Protein AF-A0A6A4MB53-F1 (afdb_monomer_lite)

Organism: NCBI:txid262921

Secondary structure (DSSP, 8-state):
-----------SS-SS-S-TTTS---SSS-----GGG--PPPTTS-HHHHHHHHHHHHHHHHIIIIIS---TTS-SPP-----TTTTSHHHHHHHHGGG-----

Structure (mmCIF, N/CA/C/O backbone):
data_AF-A0A6A4MB53-F1
#
_entry.id   AF-A0A6A4MB53-F1
#
loop_
_atom_site.group_PDB
_atom_site.id
_atom_site.type_symbol
_atom_site.label_atom_id
_atom_site.label_alt_id
_atom_site.label_comp_id
_atom_site.label_asym_id
_atom_site.label_entity_id
_atom_site.label_seq_id
_atom_site.pdbx_PDB_ins_code
_atom_site.Cartn_x
_atom_site.Cartn_y
_atom_site.Cartn_z
_atom_site.occupancy
_atom_site.B_iso_or_equiv
_atom_site.auth_seq_id
_atom_site.auth_comp_id
_atom_site.auth_asym_id
_atom_site.auth_atom_id
_atom_site.pdbx_PDB_model_num
ATOM 1 N N . MET A 1 1 ? 20.027 26.275 -13.312 1.00 34.56 1 MET A N 1
ATOM 2 C CA . MET A 1 1 ? 20.468 24.867 -13.202 1.00 34.56 1 MET A CA 1
ATOM 3 C C . MET A 1 1 ? 19.334 23.987 -13.687 1.00 34.56 1 MET A C 1
ATOM 5 O O . MET A 1 1 ? 18.239 24.091 -13.154 1.00 34.56 1 MET A O 1
ATOM 9 N N . ALA A 1 2 ? 19.565 23.212 -14.745 1.00 39.88 2 ALA A N 1
ATOM 10 C CA . ALA A 1 2 ? 18.561 22.335 -15.333 1.00 39.88 2 ALA A CA 1
ATOM 11 C C . ALA A 1 2 ? 18.355 21.117 -14.421 1.00 39.88 2 ALA A C 1
ATOM 13 O O . ALA A 1 2 ? 19.244 20.277 -14.293 1.00 39.88 2 ALA A O 1
ATOM 14 N N . GLY A 1 3 ? 17.201 21.049 -13.756 1.00 39.31 3 GLY A N 1
ATOM 15 C CA . GLY A 1 3 ? 16.783 19.851 -13.040 1.00 39.31 3 GLY A CA 1
ATOM 16 C C . GLY A 1 3 ? 16.623 18.716 -14.044 1.00 39.31 3 GLY A C 1
ATOM 17 O O . GLY A 1 3 ? 15.869 18.837 -15.007 1.00 39.31 3 GLY A O 1
ATOM 18 N N . LYS A 1 4 ? 17.373 17.631 -13.853 1.00 39.53 4 LYS A N 1
ATOM 19 C CA . LYS A 1 4 ? 17.281 16.414 -14.657 1.00 39.53 4 LYS A CA 1
ATOM 20 C C . LYS A 1 4 ? 15.917 15.773 -14.397 1.00 39.53 4 LYS A C 1
ATOM 22 O O . LYS A 1 4 ? 15.753 14.999 -13.458 1.00 39.53 4 LYS A O 1
ATOM 27 N N . LEU A 1 5 ? 14.928 16.164 -15.195 1.00 42.69 5 LEU A N 1
ATOM 28 C CA . LEU A 1 5 ? 13.612 15.543 -15.225 1.00 42.69 5 LEU A CA 1
ATOM 29 C C . LEU A 1 5 ? 13.811 14.081 -15.635 1.00 42.69 5 LEU A C 1
ATOM 31 O O . LEU A 1 5 ? 14.419 13.796 -16.668 1.00 42.69 5 LEU A O 1
ATOM 35 N N . MET A 1 6 ? 13.340 13.143 -14.814 1.00 36.91 6 MET A N 1
ATOM 36 C CA . MET A 1 6 ? 13.196 11.766 -15.274 1.00 36.91 6 MET A CA 1
ATOM 37 C C . MET A 1 6 ? 12.205 11.793 -16.436 1.00 36.91 6 MET A C 1
ATOM 39 O O . MET A 1 6 ? 11.065 12.223 -16.269 1.00 36.91 6 MET A O 1
ATOM 43 N N . HIS A 1 7 ? 12.656 11.387 -17.620 1.00 35.78 7 HIS A N 1
ATOM 44 C CA . HIS A 1 7 ? 11.824 11.291 -18.812 1.00 35.78 7 HIS A CA 1
ATOM 45 C C . HIS A 1 7 ? 10.815 10.146 -18.639 1.00 35.78 7 HIS A C 1
ATOM 47 O O . HIS A 1 7 ? 11.031 9.035 -19.113 1.00 35.78 7 HIS A O 1
ATOM 53 N N . ALA A 1 8 ? 9.704 10.407 -17.952 1.00 38.31 8 ALA A N 1
ATOM 54 C CA . ALA A 1 8 ? 8.526 9.560 -18.045 1.00 38.31 8 ALA A CA 1
ATOM 55 C C . ALA A 1 8 ? 7.880 9.835 -19.410 1.00 38.31 8 ALA A C 1
ATOM 57 O O . ALA A 1 8 ? 7.235 10.863 -19.615 1.00 38.31 8 ALA A O 1
ATOM 58 N N . VAL A 1 9 ? 8.128 8.957 -20.384 1.00 41.34 9 VAL A N 1
ATOM 59 C CA . VAL A 1 9 ? 7.518 9.065 -21.712 1.00 41.34 9 VAL A CA 1
ATOM 60 C C . VAL A 1 9 ? 6.042 8.690 -21.584 1.00 41.34 9 VAL A C 1
ATOM 62 O O . VAL A 1 9 ? 5.689 7.524 -21.415 1.00 41.34 9 VAL A O 1
ATOM 65 N N . GLN A 1 10 ? 5.175 9.700 -21.628 1.00 41.53 10 GLN A N 1
ATOM 66 C CA . GLN A 1 10 ? 3.726 9.535 -21.638 1.00 41.53 10 GLN A CA 1
ATOM 67 C C . GLN A 1 10 ? 3.287 9.004 -23.009 1.00 41.53 10 GLN A C 1
ATOM 69 O O . GLN A 1 10 ? 3.304 9.729 -24.002 1.00 41.53 10 GLN A O 1
ATOM 74 N N . TYR A 1 11 ? 2.883 7.736 -23.068 1.00 37.06 11 TYR A N 1
ATOM 75 C CA . TYR A 1 11 ? 2.276 7.145 -24.261 1.00 37.06 11 TYR A CA 1
ATOM 76 C C . TYR A 1 11 ? 0.746 7.292 -24.226 1.00 37.06 11 TYR A C 1
ATOM 78 O O . TYR A 1 11 ? 0.105 6.991 -23.221 1.00 37.06 11 TYR A O 1
ATOM 86 N N . ASN A 1 12 ? 0.159 7.730 -25.347 1.00 39.53 12 ASN A N 1
ATOM 87 C CA . ASN A 1 12 ? -1.283 7.978 -25.503 1.00 39.53 12 ASN A CA 1
ATOM 88 C C . ASN A 1 12 ? -2.095 6.759 -26.002 1.00 39.53 12 ASN A C 1
ATOM 90 O O . ASN A 1 12 ? -3.283 6.908 -26.278 1.00 39.53 12 ASN A O 1
ATOM 94 N N . SER A 1 13 ? -1.515 5.558 -26.142 1.00 40.84 13 SER A N 1
ATOM 95 C CA . SER A 1 13 ? -2.291 4.359 -26.521 1.00 40.84 13 SER A CA 1
ATOM 96 C C . SER A 1 13 ? -1.640 3.037 -26.083 1.00 40.84 13 SER A C 1
ATOM 98 O O . SER A 1 13 ? -0.486 3.013 -25.667 1.00 40.84 13 SER A O 1
ATOM 100 N N . TYR A 1 14 ? -2.442 1.968 -26.072 1.00 47.59 14 TYR A N 1
ATOM 101 C CA . TYR A 1 14 ? -2.469 0.928 -25.038 1.00 47.59 14 TYR A CA 1
ATOM 102 C C . TYR A 1 14 ? -2.109 -0.476 -25.545 1.00 47.59 14 TYR A C 1
ATOM 104 O O . TYR A 1 14 ? -2.432 -0.826 -26.676 1.00 47.59 14 TYR A O 1
ATOM 112 N N . GLY A 1 15 ? -1.562 -1.307 -24.651 1.00 41.03 15 GLY A N 1
ATOM 113 C CA . GLY A 1 15 ? -1.352 -2.746 -24.860 1.00 41.03 15 GLY A CA 1
ATOM 114 C C . GLY A 1 15 ? -1.531 -3.626 -23.611 1.00 41.03 15 GLY A C 1
ATOM 115 O O . GLY A 1 15 ? -1.059 -4.756 -23.613 1.00 41.03 15 GLY A O 1
ATOM 116 N N . GLY A 1 16 ? -2.188 -3.161 -22.536 1.00 43.84 16 GLY A N 1
ATOM 117 C CA . GLY A 1 16 ? -2.385 -3.993 -21.336 1.00 43.84 16 GLY A CA 1
ATOM 118 C C . GLY A 1 16 ? -3.331 -3.385 -20.299 1.00 43.84 16 GLY A C 1
ATOM 119 O O . GLY A 1 16 ? -3.010 -2.345 -19.745 1.00 43.84 16 GLY A O 1
ATOM 120 N N . GLY A 1 17 ? -4.481 -4.047 -20.090 1.00 37.72 17 GLY A N 1
ATOM 121 C CA . GLY A 1 17 ? -5.699 -3.743 -19.299 1.00 37.72 17 GLY A CA 1
ATOM 122 C C . GLY A 1 17 ? -5.654 -2.874 -18.020 1.00 37.72 17 GLY A C 1
ATOM 123 O O . GLY A 1 17 ? -4.605 -2.428 -17.566 1.00 37.72 17 GLY A O 1
ATOM 124 N N . PRO A 1 18 ? -6.835 -2.565 -17.448 1.00 33.41 18 PRO A N 1
ATOM 125 C CA . PRO A 1 18 ? -7.043 -1.496 -16.476 1.00 33.41 18 PRO A CA 1
ATOM 126 C C . PRO A 1 18 ? -6.250 -1.728 -15.185 1.00 33.41 18 PRO A C 1
ATOM 128 O O . PRO A 1 18 ? -6.408 -2.739 -14.512 1.00 33.41 18 PRO A O 1
ATOM 131 N N . ALA A 1 19 ? -5.490 -0.699 -14.814 1.00 42.81 19 ALA A N 1
ATOM 132 C CA . ALA A 1 19 ? -4.634 -0.567 -13.639 1.00 42.81 19 ALA A CA 1
ATOM 133 C C . ALA A 1 19 ? -3.218 -1.135 -13.781 1.00 42.81 19 ALA A C 1
ATOM 135 O O . ALA A 1 19 ? -2.973 -2.324 -13.594 1.00 42.81 19 ALA A O 1
ATOM 136 N N . GLY A 1 20 ? -2.260 -0.217 -13.942 1.00 47.84 20 GLY A N 1
ATOM 137 C CA . GLY A 1 20 ? -0.829 -0.478 -13.756 1.00 47.84 20 GLY A CA 1
ATOM 138 C C . GLY A 1 20 ? -0.455 -0.915 -12.331 1.00 47.84 20 GLY A C 1
ATOM 139 O O . GLY A 1 20 ? 0.679 -1.304 -12.102 1.00 47.84 20 GLY A O 1
ATOM 140 N N . LEU A 1 21 ? -1.408 -0.912 -11.384 1.00 51.38 21 LEU A N 1
ATOM 141 C CA . LEU A 1 21 ? -1.263 -1.563 -10.077 1.00 51.38 21 LEU A CA 1
ATOM 142 C C . LEU A 1 21 ? -1.919 -2.960 -10.011 1.00 51.38 21 LEU A C 1
ATOM 144 O O . LEU A 1 21 ? -1.461 -3.792 -9.239 1.00 51.38 21 LEU A O 1
ATOM 148 N N . LYS A 1 22 ? -2.963 -3.251 -10.810 1.00 47.47 22 LYS A N 1
ATOM 149 C CA . LYS A 1 22 ? -3.659 -4.561 -10.783 1.00 47.47 22 LYS A CA 1
ATOM 150 C C . LYS A 1 22 ? -3.058 -5.595 -11.738 1.00 47.47 22 LYS A C 1
ATOM 152 O O . LYS A 1 22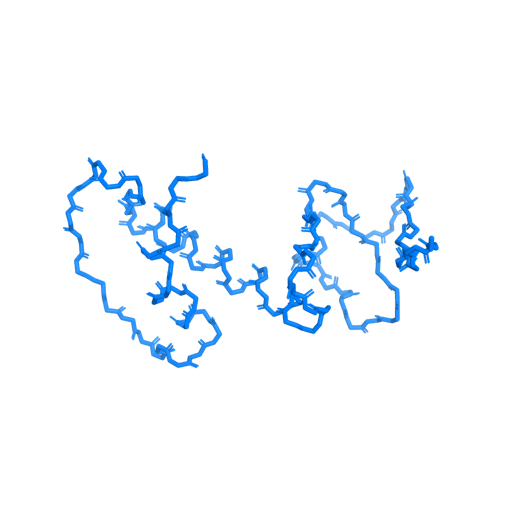 ? -3.288 -6.781 -11.542 1.00 47.47 22 LYS A O 1
ATOM 157 N N . SER A 1 23 ? -2.318 -5.159 -12.758 1.00 58.75 23 SER A N 1
ATOM 158 C CA . SER A 1 23 ? -1.978 -6.001 -13.919 1.00 58.75 23 SER A CA 1
ATOM 159 C C . SER A 1 23 ? -0.488 -6.357 -14.032 1.00 58.75 23 SER A C 1
ATOM 161 O O . SER A 1 23 ? -0.090 -7.000 -14.999 1.00 58.75 23 SER A O 1
ATOM 163 N N . GLY A 1 24 ? 0.344 -5.955 -13.062 1.00 65.69 24 GLY A N 1
ATOM 164 C CA . GLY A 1 24 ? 1.799 -6.150 -13.109 1.00 65.69 24 GLY A CA 1
ATOM 165 C C . GLY A 1 24 ? 2.528 -5.147 -14.018 1.00 65.69 24 GLY A C 1
ATOM 166 O O . GLY A 1 24 ? 1.963 -4.132 -14.415 1.00 65.69 24 GLY A O 1
ATOM 167 N N . GLY A 1 25 ? 3.807 -5.414 -14.316 1.00 76.88 25 GLY A N 1
ATOM 168 C CA . GLY A 1 25 ? 4.633 -4.594 -15.222 1.00 76.88 25 GLY A CA 1
ATOM 169 C C . GLY A 1 25 ? 5.580 -3.585 -14.556 1.00 76.88 25 GLY A C 1
ATOM 170 O O . GLY A 1 25 ? 6.302 -2.887 -15.257 1.00 76.88 25 GLY A O 1
ATOM 171 N N . GLY A 1 26 ? 5.616 -3.513 -13.219 1.00 79.00 26 GLY A N 1
ATOM 172 C CA . GLY A 1 26 ? 6.535 -2.629 -12.481 1.00 79.00 26 GLY A CA 1
ATOM 173 C C . GLY A 1 26 ? 7.979 -3.140 -12.364 1.00 79.00 26 GLY A C 1
ATOM 174 O O . GLY A 1 26 ? 8.874 -2.363 -12.055 1.00 79.00 26 GLY A O 1
ATOM 175 N N . LEU A 1 27 ? 8.220 -4.431 -12.619 1.00 84.69 27 LEU A N 1
ATOM 176 C CA . LEU A 1 27 ? 9.552 -5.054 -12.612 1.00 84.69 27 LEU A CA 1
ATOM 177 C C . LEU A 1 27 ? 10.179 -5.007 -14.015 1.00 84.69 27 LEU A C 1
ATOM 179 O O . LEU A 1 27 ? 10.487 -6.039 -14.606 1.00 84.69 27 LEU A O 1
ATOM 183 N N . ALA A 1 28 ? 10.293 -3.805 -14.572 1.00 83.56 28 ALA A N 1
ATOM 184 C CA . ALA A 1 28 ? 10.852 -3.551 -15.895 1.00 83.56 28 ALA A CA 1
ATOM 185 C C . ALA A 1 28 ? 11.627 -2.228 -15.884 1.00 83.56 28 ALA A C 1
ATOM 187 O O . ALA A 1 28 ? 11.377 -1.367 -15.042 1.00 83.56 28 ALA A O 1
ATOM 188 N N . GLU A 1 29 ? 12.539 -2.043 -16.839 1.00 82.88 29 GLU A N 1
ATOM 189 C CA . GLU A 1 29 ? 13.268 -0.775 -17.006 1.00 82.88 29 GLU A CA 1
ATOM 190 C C . GLU A 1 29 ? 12.324 0.381 -17.374 1.00 82.88 29 GLU A C 1
ATOM 192 O O . GLU A 1 29 ? 12.563 1.530 -17.008 1.00 82.88 29 GLU A O 1
ATOM 197 N N . PHE A 1 30 ? 11.224 0.059 -18.064 1.00 80.00 30 PHE A N 1
ATOM 198 C CA . PHE A 1 30 ? 10.180 0.995 -18.459 1.00 80.00 30 PHE A CA 1
ATOM 199 C C . PHE A 1 30 ? 8.800 0.365 -18.270 1.00 80.00 30 PHE A C 1
ATOM 201 O O . PHE A 1 30 ? 8.577 -0.791 -18.628 1.00 80.00 30 PHE A O 1
ATOM 208 N N . CYS A 1 31 ? 7.853 1.147 -17.756 1.00 79.81 31 CYS A N 1
ATOM 209 C CA . CYS A 1 31 ? 6.454 0.758 -17.632 1.00 79.81 31 CYS A CA 1
ATOM 210 C C . CYS A 1 31 ? 5.542 1.906 -18.080 1.00 79.81 31 CYS A C 1
ATOM 212 O O . CYS A 1 31 ? 5.891 3.083 -17.967 1.00 79.81 31 CYS A O 1
ATOM 214 N N . VAL A 1 32 ? 4.366 1.565 -18.609 1.00 80.25 32 VAL A N 1
ATOM 215 C CA . VAL A 1 32 ? 3.342 2.548 -18.978 1.00 80.25 32 VAL A CA 1
ATOM 216 C C . VAL A 1 32 ? 2.274 2.549 -17.897 1.00 80.25 32 VAL A C 1
ATOM 218 O O . VAL A 1 32 ? 1.638 1.529 -17.636 1.00 80.25 32 VAL A O 1
ATOM 221 N N . ALA A 1 33 ? 2.056 3.706 -17.280 1.00 78.75 33 ALA A N 1
ATOM 222 C CA . ALA A 1 33 ? 1.008 3.904 -16.292 1.00 78.75 33 ALA A CA 1
ATOM 223 C C . ALA A 1 33 ? 0.014 4.960 -16.780 1.00 78.75 33 ALA A C 1
ATOM 225 O O . ALA A 1 33 ? 0.375 5.944 -17.425 1.00 78.75 33 ALA A O 1
ATOM 226 N N . LYS A 1 34 ? -1.265 4.763 -16.455 1.00 80.06 34 LYS A N 1
ATOM 227 C CA . LYS A 1 34 ? -2.289 5.776 -16.708 1.00 80.06 34 LYS A CA 1
ATOM 228 C C . LYS A 1 34 ? -2.021 6.968 -15.793 1.00 80.06 34 LYS A C 1
ATOM 230 O O . LYS A 1 34 ? -1.940 6.770 -14.586 1.00 80.06 34 LYS A O 1
ATOM 235 N N . GLY A 1 35 ? -1.992 8.185 -16.340 1.00 78.00 35 GLY A N 1
ATOM 236 C CA . GLY A 1 35 ? -1.746 9.406 -15.558 1.00 78.00 35 GLY A CA 1
ATOM 237 C C . GLY A 1 35 ? -2.672 9.564 -14.342 1.00 78.00 35 GLY A C 1
ATOM 238 O O . GLY A 1 35 ? -2.246 10.007 -13.285 1.00 78.00 35 GLY A O 1
ATOM 239 N N . SER A 1 36 ? -3.922 9.095 -14.441 1.00 83.25 36 SER A N 1
ATOM 240 C CA . SER A 1 36 ? -4.884 9.105 -13.325 1.00 83.25 36 SER A CA 1
ATOM 241 C C . SER A 1 36 ? -4.573 8.111 -12.195 1.00 83.25 36 SER A C 1
ATOM 243 O O . SER A 1 36 ? -5.272 8.102 -11.191 1.00 83.25 36 SER A O 1
ATOM 245 N N . LEU A 1 37 ? -3.616 7.204 -12.394 1.00 80.81 37 LEU A N 1
ATOM 246 C CA . LEU A 1 37 ? -3.149 6.212 -11.418 1.00 80.81 37 LEU A CA 1
ATOM 247 C C . LEU A 1 37 ? -1.703 6.482 -10.987 1.00 80.81 37 LEU A C 1
ATOM 249 O O . LEU A 1 37 ? -1.079 5.641 -10.345 1.00 80.81 37 LEU A O 1
ATOM 253 N N . THR A 1 38 ? -1.167 7.640 -11.364 1.00 83.31 38 THR A N 1
ATOM 254 C CA . THR A 1 38 ? 0.150 8.115 -10.955 1.00 83.31 38 THR A CA 1
ATOM 255 C C . THR A 1 38 ? -0.014 9.398 -10.168 1.00 83.31 38 THR A C 1
ATOM 257 O O . THR A 1 38 ? -0.903 10.196 -10.454 1.00 83.31 38 THR A O 1
ATOM 260 N N . VAL A 1 39 ? 0.874 9.614 -9.209 1.00 84.06 39 VAL A N 1
ATOM 261 C CA . VAL A 1 39 ? 0.978 10.875 -8.480 1.00 84.06 39 VAL A CA 1
ATOM 262 C C . VAL A 1 39 ? 2.390 11.426 -8.654 1.00 84.06 39 VAL A C 1
ATOM 264 O O . VAL A 1 39 ? 3.332 10.634 -8.773 1.00 84.06 39 VAL A O 1
ATOM 267 N N . PRO A 1 40 ? 2.567 12.758 -8.709 1.00 86.44 40 PRO A N 1
ATOM 268 C CA . PRO A 1 40 ? 3.898 13.341 -8.719 1.00 86.44 40 PRO A CA 1
ATOM 269 C C . PRO A 1 40 ? 4.632 12.923 -7.446 1.00 86.44 40 PRO A C 1
ATOM 271 O O . PRO A 1 40 ? 4.094 13.006 -6.344 1.00 86.44 40 PRO A O 1
ATOM 274 N N . ARG A 1 41 ? 5.870 12.455 -7.608 1.00 88.12 41 ARG A N 1
ATOM 275 C CA . ARG A 1 41 ? 6.730 12.128 -6.475 1.00 88.12 41 ARG A CA 1
ATOM 276 C C . ARG A 1 41 ? 7.084 13.427 -5.736 1.00 88.12 41 ARG A C 1
ATOM 278 O O . ARG A 1 41 ? 7.652 14.310 -6.386 1.00 88.12 41 ARG A O 1
ATOM 285 N N . PRO A 1 42 ? 6.816 13.533 -4.422 1.00 85.00 42 PRO A N 1
ATOM 286 C CA . PRO A 1 42 ? 7.290 14.655 -3.617 1.00 85.00 42 PRO A CA 1
ATOM 287 C C . PRO A 1 42 ? 8.809 14.831 -3.768 1.00 85.00 42 PRO A C 1
ATOM 289 O O . PRO A 1 42 ? 9.525 13.824 -3.819 1.00 85.00 42 PRO A O 1
ATOM 292 N N . PRO A 1 43 ? 9.326 16.065 -3.891 1.00 85.25 43 PRO A N 1
ATOM 293 C CA . PRO A 1 43 ? 10.753 16.295 -4.112 1.00 85.25 43 PRO A CA 1
ATOM 294 C C . PRO A 1 43 ? 11.631 15.826 -2.943 1.00 85.25 43 PRO A C 1
ATOM 296 O O . PRO A 1 43 ? 12.810 15.546 -3.156 1.00 85.25 43 PRO A O 1
ATOM 299 N N . GLU A 1 44 ? 11.063 15.692 -1.745 1.00 90.88 44 GLU A N 1
ATOM 300 C CA . GLU A 1 44 ? 11.733 15.218 -0.531 1.00 90.88 44 GLU A CA 1
ATOM 301 C C . GLU A 1 44 ? 12.007 13.707 -0.553 1.00 90.88 44 GLU A C 1
ATOM 303 O O . GLU A 1 44 ? 12.871 13.236 0.182 1.00 90.88 44 GLU A O 1
ATOM 308 N N . LEU A 1 45 ? 11.289 12.942 -1.386 1.00 86.12 45 LEU A N 1
ATOM 309 C CA . LEU A 1 45 ? 11.397 11.485 -1.438 1.00 86.12 45 LEU A CA 1
ATOM 310 C C . LEU A 1 45 ? 12.262 11.021 -2.611 1.00 86.12 45 LEU A C 1
ATOM 312 O O . LEU A 1 45 ? 12.079 11.418 -3.772 1.00 86.12 45 LEU A O 1
ATOM 316 N N . SER A 1 46 ? 13.171 10.087 -2.337 1.00 91.12 46 SER A N 1
ATOM 317 C CA . SER A 1 46 ? 13.886 9.373 -3.391 1.00 91.12 46 SER A CA 1
ATOM 318 C C . SER A 1 46 ? 12.933 8.479 -4.200 1.00 91.12 46 SER A C 1
ATOM 320 O O . SER A 1 46 ? 11.798 8.199 -3.817 1.00 91.12 46 SER A O 1
ATOM 322 N N . ALA A 1 47 ? 13.378 8.026 -5.377 1.00 84.88 47 ALA A N 1
ATOM 323 C CA . ALA A 1 47 ? 12.560 7.151 -6.224 1.00 84.88 47 ALA A CA 1
ATOM 324 C C . ALA A 1 47 ? 12.296 5.801 -5.542 1.00 84.88 47 ALA A C 1
ATOM 326 O O . ALA A 1 47 ? 11.215 5.241 -5.685 1.00 84.88 47 ALA A O 1
ATOM 327 N N . VAL A 1 48 ? 13.279 5.318 -4.778 1.00 87.75 48 VAL A N 1
ATOM 328 C CA . VAL A 1 48 ? 13.218 4.047 -4.054 1.00 87.75 48 VAL A CA 1
ATOM 329 C C . VAL A 1 48 ? 12.208 4.125 -2.913 1.00 87.75 48 VAL A C 1
ATOM 331 O O . VAL A 1 48 ? 11.356 3.250 -2.798 1.00 87.75 48 VAL A O 1
ATOM 334 N N . GLU A 1 49 ? 12.247 5.193 -2.114 1.00 87.75 49 GLU A N 1
ATOM 335 C CA . GLU A 1 49 ? 11.282 5.393 -1.025 1.00 87.75 49 GLU A CA 1
ATOM 336 C C . GLU A 1 49 ? 9.863 5.547 -1.573 1.00 87.75 49 GLU A C 1
ATOM 338 O O . GLU A 1 49 ? 8.937 4.888 -1.104 1.00 87.75 49 GLU A O 1
ATOM 343 N N . ALA A 1 50 ? 9.700 6.351 -2.628 1.00 86.62 50 ALA A N 1
ATOM 344 C CA . ALA A 1 50 ? 8.403 6.582 -3.247 1.00 86.62 50 ALA A CA 1
ATOM 345 C C . ALA A 1 50 ? 7.793 5.316 -3.871 1.00 86.62 50 ALA A C 1
ATOM 347 O O . ALA A 1 50 ? 6.576 5.155 -3.837 1.00 86.62 50 ALA A O 1
ATOM 348 N N . ALA A 1 51 ? 8.605 4.402 -4.414 1.00 87.25 51 ALA A N 1
ATOM 349 C CA . ALA A 1 51 ? 8.114 3.168 -5.032 1.00 87.25 51 ALA A CA 1
ATOM 350 C C . ALA A 1 51 ? 7.440 2.211 -4.028 1.00 87.25 51 ALA A C 1
ATOM 352 O O . ALA A 1 51 ? 6.539 1.462 -4.407 1.00 87.25 51 ALA A O 1
ATOM 353 N N . GLY A 1 52 ? 7.841 2.244 -2.751 1.00 85.69 52 GLY A N 1
ATOM 354 C CA . GLY A 1 52 ? 7.296 1.369 -1.705 1.00 85.69 52 GLY A CA 1
ATOM 355 C C . GLY A 1 52 ? 5.945 1.812 -1.128 1.00 85.69 52 GLY A C 1
ATOM 356 O O . GLY A 1 52 ? 5.264 1.018 -0.480 1.00 85.69 52 GLY A O 1
ATOM 357 N N . ILE A 1 53 ? 5.535 3.060 -1.367 1.00 87.56 53 ILE A N 1
ATOM 358 C CA . ILE A 1 53 ? 4.371 3.672 -0.709 1.00 87.56 53 ILE A CA 1
ATOM 359 C C . ILE A 1 53 ? 3.027 3.229 -1.320 1.00 87.56 53 ILE A C 1
ATOM 361 O O . ILE A 1 53 ? 2.160 2.807 -0.553 1.00 87.56 53 ILE A O 1
ATOM 365 N N . PRO A 1 54 ? 2.797 3.279 -2.652 1.00 87.88 54 PRO A N 1
ATOM 366 C CA . PRO A 1 54 ? 1.445 3.220 -3.213 1.00 87.88 54 PRO A CA 1
ATOM 367 C C . PRO A 1 54 ? 0.656 1.962 -2.848 1.00 87.88 54 PRO A C 1
ATOM 369 O O . PRO A 1 54 ? -0.506 2.059 -2.467 1.00 87.88 54 PRO A O 1
ATOM 372 N N . SER A 1 55 ? 1.282 0.784 -2.926 1.00 86.56 55 SER A N 1
ATOM 373 C CA . SER A 1 55 ? 0.607 -0.489 -2.642 1.00 86.56 55 SER A CA 1
ATOM 374 C C . SER A 1 55 ? 0.194 -0.597 -1.171 1.00 86.56 55 SER A C 1
ATOM 376 O O . SER A 1 55 ? -0.967 -0.872 -0.855 1.00 86.56 55 SER A O 1
ATOM 378 N N . GLY A 1 56 ? 1.129 -0.319 -0.257 1.00 88.81 56 GLY A N 1
ATOM 379 C CA . GLY A 1 56 ? 0.875 -0.420 1.176 1.00 88.81 56 GLY A CA 1
ATOM 380 C C . GLY A 1 56 ? -0.063 0.673 1.692 1.00 88.81 56 GLY A C 1
ATOM 381 O O . GLY A 1 56 ? -0.990 0.376 2.444 1.00 88.81 56 GLY A O 1
ATOM 382 N N . ALA A 1 57 ? 0.128 1.914 1.239 1.00 89.25 57 ALA A N 1
ATOM 383 C CA . ALA A 1 57 ? -0.645 3.068 1.691 1.00 89.25 57 ALA A CA 1
ATOM 384 C C . ALA A 1 57 ? -2.088 3.000 1.195 1.00 89.25 57 ALA A C 1
ATOM 386 O O . ALA A 1 57 ? -3.011 3.219 1.974 1.00 89.25 57 ALA A O 1
ATOM 387 N N . LEU A 1 58 ? -2.304 2.628 -0.072 1.00 89.19 58 LEU A N 1
ATOM 388 C CA . LEU A 1 58 ? -3.655 2.471 -0.606 1.00 89.19 58 LEU A CA 1
ATOM 389 C C . LEU A 1 58 ? -4.399 1.331 0.098 1.00 89.19 58 LEU A C 1
ATOM 391 O O . LEU A 1 58 ? -5.577 1.476 0.421 1.00 89.19 58 LEU A O 1
ATOM 395 N N . THR A 1 59 ? -3.707 0.224 0.386 1.00 89.88 59 THR A N 1
ATOM 396 C CA . THR A 1 59 ? -4.281 -0.890 1.154 1.00 89.88 59 THR A CA 1
ATOM 397 C C . THR A 1 59 ? -4.681 -0.439 2.557 1.00 89.88 59 THR A C 1
ATOM 399 O O . THR A 1 59 ? -5.810 -0.691 2.975 1.00 89.88 59 THR A O 1
ATOM 402 N N . ALA A 1 60 ? -3.797 0.273 3.263 1.00 90.81 60 ALA A N 1
ATOM 403 C CA . ALA A 1 60 ? -4.091 0.822 4.585 1.00 90.81 60 ALA A CA 1
ATOM 404 C C . ALA A 1 60 ? -5.277 1.802 4.543 1.00 90.81 60 ALA A C 1
ATOM 406 O O . ALA A 1 60 ? -6.201 1.686 5.348 1.00 90.81 60 ALA A O 1
ATOM 407 N N . HIS A 1 61 ? -5.301 2.711 3.565 1.00 90.25 61 HIS A N 1
ATOM 408 C CA . HIS A 1 61 ? -6.367 3.696 3.401 1.00 90.25 61 HIS A CA 1
ATOM 409 C C . HIS A 1 61 ? -7.728 3.035 3.170 1.00 90.25 61 HIS A C 1
ATOM 411 O O . HIS A 1 61 ? -8.703 3.373 3.842 1.00 90.25 61 HIS A O 1
ATOM 417 N N . VAL A 1 62 ? -7.805 2.059 2.262 1.00 91.12 62 VAL A N 1
ATOM 418 C CA . VAL A 1 62 ? -9.050 1.334 1.974 1.00 91.12 62 VAL A CA 1
ATOM 419 C C . VAL A 1 62 ? -9.481 0.479 3.174 1.00 91.12 62 VAL A C 1
ATOM 421 O O . VAL A 1 62 ? -10.669 0.445 3.497 1.00 91.12 62 VAL A O 1
ATOM 424 N N . ALA A 1 63 ? -8.540 -0.160 3.880 1.00 91.31 63 ALA A N 1
ATOM 425 C CA . ALA A 1 63 ? -8.825 -0.914 5.103 1.00 91.31 63 ALA A CA 1
ATOM 426 C C . ALA A 1 63 ? -9.450 -0.032 6.195 1.00 91.31 63 ALA A C 1
ATOM 428 O O . ALA A 1 63 ? -10.463 -0.412 6.780 1.00 91.31 63 ALA A O 1
ATOM 429 N N . LEU A 1 64 ? -8.889 1.157 6.434 1.00 90.12 64 LEU A N 1
ATOM 430 C CA . LEU A 1 64 ? -9.390 2.090 7.443 1.00 90.12 64 LEU A CA 1
ATOM 431 C C . LEU A 1 64 ? -10.721 2.726 7.032 1.00 90.12 64 LEU A C 1
ATOM 433 O O . LEU A 1 64 ? -11.672 2.719 7.810 1.00 90.12 64 LEU A O 1
ATOM 437 N N . THR A 1 65 ? -10.809 3.262 5.817 1.00 90.25 65 THR A N 1
ATOM 438 C CA . THR A 1 65 ? -11.962 4.072 5.398 1.00 90.25 65 THR A CA 1
ATOM 439 C C . THR A 1 65 ? -13.133 3.224 4.921 1.00 90.25 65 THR A C 1
ATOM 441 O O . THR A 1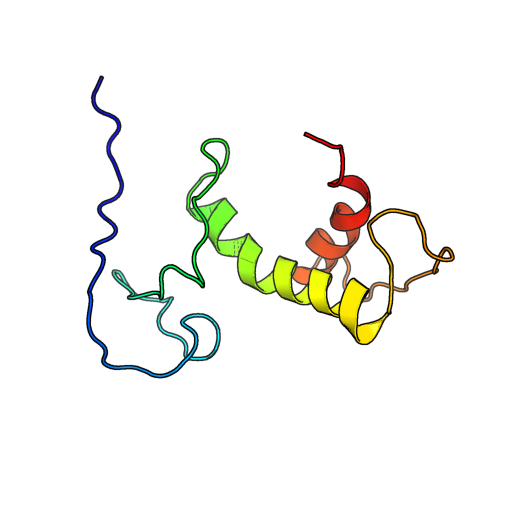 65 ? -14.230 3.343 5.457 1.00 90.25 65 THR A O 1
ATOM 444 N N . GLN A 1 66 ? -12.921 2.340 3.945 1.00 91.12 66 GLN A N 1
ATOM 445 C CA . GLN A 1 66 ? -14.013 1.614 3.294 1.00 91.12 66 GLN A CA 1
ATOM 446 C C . GLN A 1 66 ? -14.478 0.414 4.117 1.00 91.12 66 GLN A C 1
ATOM 448 O O . GLN A 1 66 ? -15.680 0.197 4.245 1.00 91.12 66 GLN A O 1
ATOM 453 N N . TYR A 1 67 ? -13.544 -0.351 4.689 1.00 91.12 67 TYR A N 1
ATOM 454 C CA . TYR A 1 67 ? -13.886 -1.568 5.434 1.00 91.12 67 TYR A CA 1
ATOM 455 C C . TYR A 1 67 ? -14.137 -1.303 6.919 1.00 91.12 67 TYR A C 1
ATOM 457 O O . TYR A 1 67 ? -15.175 -1.695 7.448 1.00 91.12 67 TYR A O 1
ATOM 465 N N . ALA A 1 68 ? -13.214 -0.623 7.604 1.00 89.75 68 ALA A N 1
ATOM 466 C CA . ALA A 1 68 ? -13.374 -0.316 9.022 1.00 89.75 68 ALA A CA 1
ATOM 467 C C . ALA A 1 68 ? -14.273 0.904 9.271 1.00 89.75 68 ALA A C 1
ATOM 469 O O . ALA A 1 68 ? -14.703 1.107 10.408 1.00 89.75 68 ALA A O 1
ATOM 470 N N . GLY A 1 69 ? -14.588 1.714 8.252 1.00 89.19 69 GLY A N 1
ATOM 471 C CA . GLY A 1 69 ? -15.459 2.885 8.385 1.00 89.19 69 GLY A CA 1
ATOM 472 C C . GLY A 1 69 ? -14.889 3.951 9.322 1.00 89.19 69 GLY A C 1
ATOM 473 O O . GLY A 1 69 ? -15.641 4.547 10.099 1.00 89.19 69 GLY A O 1
ATOM 474 N N . VAL A 1 70 ? -13.566 4.096 9.372 1.00 89.12 70 VAL A N 1
ATOM 475 C CA . VAL A 1 70 ? -12.873 5.136 10.139 1.00 89.12 70 VAL A CA 1
ATOM 476 C C . VAL A 1 70 ? -12.943 6.427 9.341 1.00 89.12 70 VAL A C 1
ATOM 478 O O . VAL A 1 70 ? -12.554 6.463 8.173 1.00 89.12 70 VAL A O 1
ATOM 481 N N . LYS A 1 71 ? -13.426 7.493 9.979 1.00 86.25 71 LYS A N 1
ATOM 482 C CA . LYS A 1 71 ? -13.325 8.834 9.415 1.00 86.25 71 LYS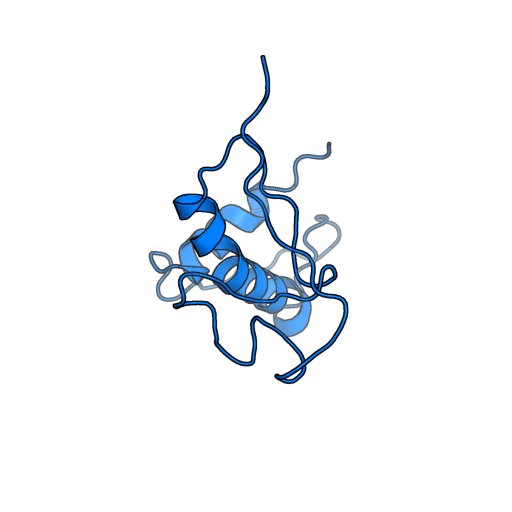 A CA 1
ATOM 483 C C . LYS A 1 71 ? -12.003 9.448 9.853 1.00 86.25 71 LYS A C 1
ATOM 485 O O . LYS A 1 71 ? -11.765 9.599 11.048 1.00 86.25 71 LYS A O 1
ATOM 490 N N . LEU A 1 72 ? -11.147 9.729 8.880 1.00 83.69 72 LEU A N 1
ATOM 491 C CA . LEU A 1 72 ? -9.794 10.237 9.108 1.00 83.69 72 LEU A CA 1
ATOM 492 C C . LEU A 1 72 ? -9.783 11.728 9.476 1.00 83.69 72 LEU A C 1
ATOM 494 O O . LEU A 1 72 ? -8.909 12.159 10.212 1.00 83.69 72 LEU A O 1
ATOM 498 N N . ASP A 1 73 ? -10.839 12.453 9.101 1.00 83.25 73 ASP A N 1
ATOM 499 C CA . ASP A 1 73 ? -11.086 13.861 9.438 1.00 83.25 73 ASP A CA 1
ATOM 500 C C . ASP A 1 73 ? -11.390 14.124 10.931 1.00 83.25 73 ASP A C 1
ATOM 502 O O . ASP A 1 73 ? -11.699 15.248 11.323 1.00 83.25 73 ASP A O 1
ATOM 506 N N . GLY A 1 74 ? -11.377 13.084 11.771 1.00 80.25 74 GLY A N 1
ATOM 507 C CA . GLY A 1 74 ? -11.673 13.178 13.200 1.00 80.25 74 GLY A CA 1
ATOM 508 C C . GLY A 1 74 ? -13.152 13.393 13.549 1.00 80.25 74 GLY A C 1
ATOM 509 O O . GLY A 1 74 ? -13.490 13.465 14.728 1.00 80.25 74 GLY A O 1
ATOM 510 N N . THR A 1 75 ? -14.062 13.444 12.571 1.00 84.06 75 THR A N 1
ATOM 511 C CA . THR A 1 75 ? -15.504 13.681 12.802 1.00 84.06 75 THR A CA 1
ATOM 512 C C . THR A 1 75 ? -16.287 12.411 13.160 1.00 84.06 75 THR A C 1
ATOM 514 O O . THR A 1 75 ? -17.506 12.442 13.353 1.00 84.06 75 THR A O 1
ATOM 517 N N . GLY A 1 76 ? -15.612 11.259 13.191 1.00 82.56 76 GLY A N 1
ATOM 518 C CA . GLY A 1 76 ? -16.200 9.951 13.471 1.00 82.56 76 GLY A CA 1
ATOM 519 C C . GLY A 1 76 ? -15.976 9.468 14.907 1.00 82.56 76 GLY A C 1
ATOM 520 O O . GLY A 1 76 ? -15.120 9.988 15.619 1.00 82.56 76 GLY A O 1
ATOM 521 N N . PRO A 1 77 ? -16.716 8.433 15.342 1.00 84.56 77 PRO A N 1
ATOM 522 C CA . PRO A 1 77 ? -16.441 7.780 16.615 1.00 84.56 77 PRO A CA 1
ATOM 523 C C . PRO A 1 77 ? -15.038 7.163 16.606 1.00 84.56 77 PRO A C 1
ATOM 525 O O . PRO A 1 77 ? -14.626 6.554 15.613 1.00 84.56 77 PRO A O 1
ATOM 528 N N . GLN A 1 78 ? -14.325 7.288 17.728 1.00 84.94 78 GLN A N 1
ATOM 529 C CA . GLN A 1 78 ? -13.021 6.652 17.897 1.00 84.94 78 GLN A CA 1
ATOM 530 C C . GLN A 1 78 ? -13.160 5.128 17.821 1.00 84.94 78 GLN A C 1
ATOM 532 O O . GLN A 1 78 ? -14.075 4.542 18.404 1.00 84.94 78 GLN A O 1
ATOM 537 N N . LYS A 1 79 ? -12.240 4.484 17.099 1.00 86.94 79 LYS A N 1
ATOM 538 C CA . LYS A 1 79 ? -12.200 3.030 16.918 1.00 86.94 79 LYS A CA 1
ATOM 539 C C . LYS A 1 79 ? -10.848 2.497 17.368 1.00 86.94 79 LYS A C 1
ATOM 541 O O . LYS A 1 79 ? -9.812 3.006 16.954 1.00 86.94 79 LYS A O 1
ATOM 546 N N . THR A 1 80 ? -10.862 1.447 18.182 1.00 89.88 80 THR A N 1
ATOM 547 C CA . THR A 1 80 ? -9.653 0.696 18.539 1.00 89.88 80 THR A CA 1
ATOM 548 C C . THR A 1 80 ? -9.409 -0.374 17.484 1.00 89.88 80 THR A C 1
ATOM 550 O O . THR A 1 80 ? -10.269 -1.222 17.251 1.00 89.88 80 THR A O 1
ATOM 553 N N . ILE A 1 81 ? -8.247 -0.329 16.832 1.00 89.44 81 ILE A N 1
ATOM 554 C CA . ILE A 1 81 ? -7.896 -1.224 15.725 1.00 89.44 81 ILE A CA 1
ATOM 555 C C . ILE A 1 81 ? -6.714 -2.093 16.142 1.00 89.44 81 ILE A C 1
ATOM 557 O O . ILE A 1 81 ? -5.678 -1.585 16.563 1.00 89.44 81 ILE A O 1
ATOM 561 N N . LEU A 1 82 ? -6.866 -3.410 16.000 1.00 92.06 82 LEU A N 1
ATOM 562 C CA . LEU A 1 82 ? -5.766 -4.356 16.144 1.00 92.06 82 LEU A CA 1
ATOM 563 C C . LEU A 1 82 ? -5.019 -4.473 14.813 1.00 92.06 82 LEU A C 1
ATOM 565 O O . LEU A 1 82 ? -5.607 -4.850 13.801 1.00 92.06 82 LEU A O 1
ATOM 569 N N . VAL A 1 83 ? -3.716 -4.197 14.827 1.00 90.88 83 VAL A N 1
ATOM 570 C CA . VAL A 1 83 ? -2.850 -4.307 13.647 1.00 90.88 83 VAL A CA 1
ATOM 571 C C . VAL A 1 83 ? -1.945 -5.525 13.797 1.00 90.88 83 VAL A C 1
ATOM 573 O O . VAL A 1 83 ? -0.947 -5.497 14.516 1.00 90.88 83 VAL A O 1
ATOM 576 N N . THR A 1 84 ? -2.277 -6.613 13.108 1.00 92.12 84 THR A N 1
ATOM 577 C CA . THR A 1 84 ? -1.387 -7.778 13.010 1.00 92.12 84 THR A CA 1
ATOM 578 C C . THR A 1 84 ? -0.237 -7.479 12.052 1.00 92.12 84 THR A C 1
ATOM 580 O O . THR A 1 84 ? -0.465 -6.897 10.994 1.00 92.12 84 THR A O 1
ATOM 583 N N . ALA A 1 85 ? 0.985 -7.902 12.393 1.00 91.00 85 ALA A N 1
ATOM 584 C CA . ALA A 1 85 ? 2.193 -7.632 11.602 1.00 91.00 85 ALA A CA 1
ATOM 585 C C . ALA A 1 85 ? 2.440 -6.127 11.348 1.00 91.00 85 ALA A C 1
ATOM 587 O O . ALA A 1 85 ? 2.738 -5.706 10.231 1.00 91.00 85 ALA A O 1
ATOM 588 N N . ALA A 1 86 ? 2.343 -5.314 12.406 1.00 90.75 86 ALA A N 1
ATOM 589 C CA . ALA A 1 86 ? 2.534 -3.863 12.344 1.00 90.75 86 ALA A CA 1
ATOM 590 C C . ALA A 1 86 ? 3.891 -3.426 11.749 1.00 90.75 86 ALA A C 1
ATOM 592 O O . ALA A 1 86 ? 3.970 -2.358 11.160 1.00 90.75 86 ALA A O 1
ATOM 593 N N . SER A 1 87 ? 4.938 -4.253 11.833 1.00 92.31 87 SER A N 1
ATOM 594 C CA . SER A 1 87 ? 6.250 -3.982 11.221 1.00 92.31 87 SER A CA 1
ATOM 595 C C . SER A 1 87 ? 6.324 -4.267 9.713 1.00 92.31 87 SER A C 1
ATOM 597 O O . SER A 1 87 ? 7.348 -4.003 9.089 1.00 92.31 87 SER A O 1
ATOM 599 N N . GLY A 1 88 ? 5.270 -4.823 9.107 1.00 90.31 88 GLY A N 1
ATOM 600 C CA . GLY A 1 88 ? 5.198 -5.048 7.664 1.00 90.31 88 GLY A CA 1
ATOM 601 C C . GLY A 1 88 ? 4.941 -3.760 6.874 1.00 90.31 88 GLY A C 1
ATOM 602 O O . GLY A 1 88 ? 4.676 -2.703 7.446 1.00 90.31 88 GLY A O 1
ATOM 603 N N . GLY A 1 89 ? 4.952 -3.853 5.539 1.00 89.38 89 GLY A N 1
ATOM 604 C CA . GLY A 1 89 ? 4.769 -2.690 4.657 1.00 89.38 89 GLY A CA 1
ATOM 605 C C . GLY A 1 89 ? 3.434 -1.963 4.865 1.00 89.38 89 GLY A C 1
ATOM 606 O O . GLY A 1 89 ? 3.408 -0.749 5.039 1.00 89.38 89 GLY A O 1
ATOM 607 N N . VAL A 1 90 ? 2.321 -2.707 4.918 1.00 91.88 90 VAL A N 1
ATOM 608 C CA . VAL A 1 90 ? 0.989 -2.128 5.186 1.00 91.88 90 VAL A CA 1
ATOM 609 C C . VAL A 1 90 ? 0.874 -1.671 6.641 1.00 91.88 90 VAL A C 1
ATOM 611 O O . VAL A 1 90 ? 0.372 -0.584 6.899 1.00 91.88 90 VAL A O 1
ATOM 614 N N . GLY A 1 91 ? 1.356 -2.487 7.586 1.00 89.88 91 GLY A N 1
ATOM 615 C CA . GLY A 1 91 ? 1.270 -2.206 9.021 1.00 89.88 91 GLY A CA 1
ATOM 616 C C . GLY A 1 91 ? 1.965 -0.902 9.407 1.00 89.88 91 GLY A C 1
ATOM 617 O O . GLY A 1 91 ? 1.374 -0.079 10.102 1.00 89.88 91 GLY A O 1
ATOM 618 N N . THR A 1 92 ? 3.165 -0.676 8.867 1.00 90.81 92 THR A N 1
ATOM 619 C CA . THR A 1 92 ? 3.953 0.541 9.112 1.00 90.81 92 THR A CA 1
ATOM 620 C C . THR A 1 92 ? 3.220 1.784 8.611 1.00 90.81 92 THR A C 1
ATOM 622 O O . THR A 1 92 ? 3.202 2.818 9.277 1.00 90.81 92 THR A O 1
ATOM 625 N N . LEU A 1 93 ? 2.574 1.689 7.447 1.00 89.06 93 LEU A N 1
ATOM 626 C CA . LEU A 1 93 ? 1.830 2.805 6.862 1.00 89.06 93 LEU A CA 1
ATOM 627 C C . LEU A 1 93 ? 0.512 3.057 7.597 1.00 89.06 93 LEU A C 1
ATOM 629 O O . LEU A 1 93 ? 0.160 4.208 7.825 1.00 89.06 93 LEU A O 1
ATOM 633 N N . LEU A 1 94 ? -0.180 2.002 8.029 1.00 85.25 94 LEU A N 1
ATOM 634 C CA . LEU A 1 94 ? -1.412 2.108 8.810 1.00 85.25 94 LEU A CA 1
ATOM 635 C C . LEU A 1 94 ? -1.153 2.726 10.189 1.00 85.25 94 LEU A C 1
ATOM 637 O O . LEU A 1 94 ? -1.946 3.545 10.639 1.00 85.25 94 LEU A O 1
ATOM 641 N N . PHE A 1 95 ? -0.033 2.387 10.829 1.00 77.19 95 PH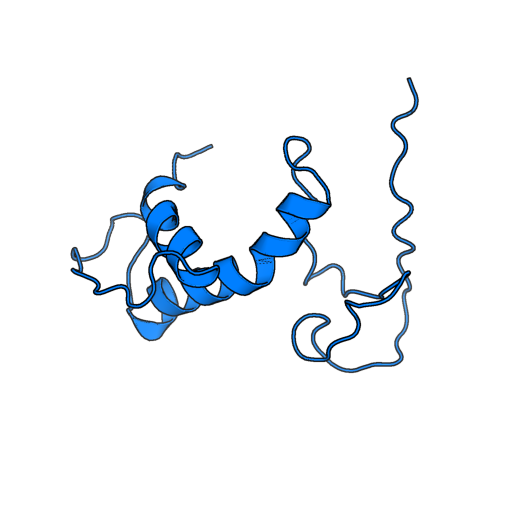E A N 1
ATOM 642 C CA . PHE A 1 95 ? 0.378 2.992 12.097 1.00 77.19 95 PHE A CA 1
ATOM 643 C C . PHE A 1 95 ? 0.651 4.499 11.970 1.00 77.19 95 PHE A C 1
ATOM 645 O O . PHE A 1 95 ? 0.267 5.268 12.848 1.00 77.19 95 PHE A O 1
ATOM 652 N N . ASN A 1 96 ? 1.282 4.928 10.874 1.00 74.62 96 ASN A N 1
ATOM 653 C CA . ASN A 1 96 ? 1.637 6.335 10.665 1.00 74.62 96 ASN A CA 1
ATOM 654 C C . ASN A 1 96 ? 0.487 7.188 10.103 1.00 74.62 96 ASN A C 1
ATOM 656 O O . ASN A 1 96 ? 0.513 8.409 10.245 1.00 74.62 96 ASN A O 1
ATOM 660 N N . TRP A 1 97 ? -0.531 6.565 9.506 1.00 69.31 97 TRP A N 1
ATOM 661 C CA . TRP A 1 97 ? -1.631 7.260 8.831 1.00 69.31 97 TRP A CA 1
ATOM 662 C C . TRP A 1 97 ? -2.446 8.229 9.715 1.00 69.31 97 TRP A C 1
ATOM 664 O O . TRP A 1 97 ? -2.709 9.345 9.272 1.00 69.31 97 TRP A O 1
ATOM 674 N N . PRO A 1 98 ? -2.835 7.890 10.963 1.00 59.34 98 PRO A N 1
ATOM 675 C CA . PRO A 1 98 ? -3.638 8.783 11.804 1.00 59.34 98 PRO A CA 1
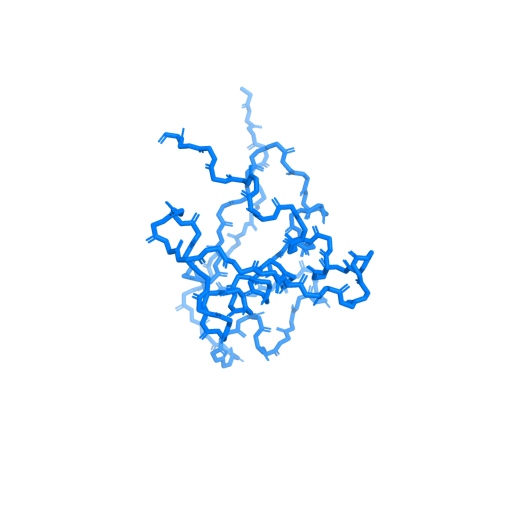ATOM 676 C C . PRO A 1 98 ? -2.940 10.106 12.154 1.00 59.34 98 PRO A C 1
ATOM 678 O O . PRO A 1 98 ? -3.599 11.027 12.619 1.00 59.34 98 PRO A O 1
ATOM 681 N N . ASN A 1 99 ? -1.622 10.199 11.950 1.00 52.75 99 ASN A N 1
ATOM 682 C CA . ASN A 1 99 ? -0.816 11.369 12.293 1.00 52.75 99 ASN A CA 1
ATOM 683 C C . ASN A 1 99 ? -0.429 12.225 11.073 1.00 52.75 99 ASN A C 1
ATOM 685 O O . ASN A 1 99 ? 0.205 13.262 11.253 1.00 52.75 99 ASN A O 1
ATOM 689 N N . SER A 1 100 ? -0.759 11.809 9.841 1.00 56.03 100 SER A N 1
ATOM 690 C CA . SER A 1 100 ? -0.318 12.507 8.621 1.00 56.03 100 SER A CA 1
ATOM 691 C C . SER A 1 100 ? -1.264 13.606 8.125 1.00 56.03 100 SER A C 1
ATOM 693 O O . SER A 1 100 ? -0.890 14.353 7.226 1.00 56.03 100 SER A O 1
ATOM 695 N N . GLU A 1 101 ? -2.467 13.740 8.692 1.00 50.44 101 GLU A N 1
ATOM 696 C CA . GLU A 1 101 ? -3.396 14.832 8.361 1.00 50.44 101 GLU A CA 1
ATOM 697 C C . GLU A 1 101 ? -3.162 16.048 9.274 1.00 50.44 1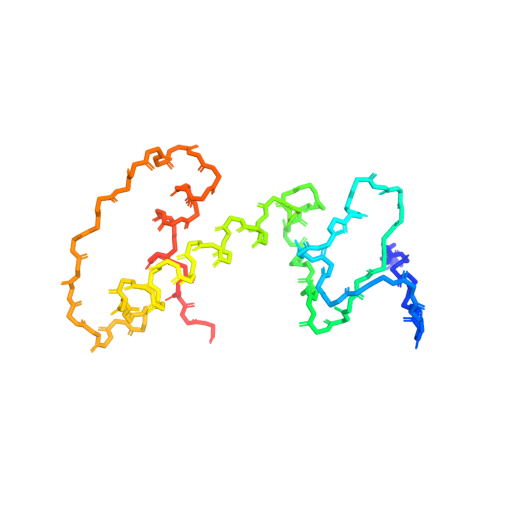01 GLU A C 1
ATOM 699 O O . GLU A 1 101 ? -3.995 16.423 10.096 1.00 50.44 101 GLU A O 1
ATOM 704 N N . THR A 1 102 ? -2.001 16.689 9.132 1.00 39.62 102 THR A N 1
ATOM 705 C CA . THR A 1 102 ? -1.872 18.118 9.458 1.00 39.62 102 THR A CA 1
ATOM 706 C C . THR A 1 102 ? -2.329 18.922 8.241 1.00 39.62 102 THR A C 1
ATOM 708 O O . THR A 1 102 ? -1.827 18.653 7.146 1.00 39.62 102 THR A O 1
ATOM 711 N N . PRO A 1 103 ? -3.259 19.884 8.383 1.00 34.72 103 PRO A N 1
ATOM 712 C CA . PRO A 1 103 ? -3.767 20.638 7.244 1.00 34.72 103 PRO A CA 1
ATOM 713 C C . PRO A 1 103 ? -2.634 21.470 6.629 1.00 34.72 103 PRO A C 1
ATOM 715 O O . PRO A 1 103 ? -1.974 22.229 7.340 1.00 34.72 103 PRO A O 1
ATOM 718 N N . MET A 1 104 ? -2.407 21.299 5.323 1.00 32.31 104 MET A N 1
ATOM 719 C CA . MET A 1 104 ? -1.766 22.328 4.497 1.00 32.31 104 MET A CA 1
ATOM 720 C C . MET A 1 104 ? -2.777 23.414 4.148 1.00 32.31 104 MET A C 1
ATOM 722 O O . MET A 1 104 ? -3.956 23.055 3.918 1.00 32.31 104 MET A O 1
#

InterPro domains:
  IPR036291 NAD(P)-binding domain superfamily [SSF51735] (45-94)
  IPR052733 Chloroplast-localized Quinone Oxidoreductase [PTHR44013] (23-93)

pLDDT: mean 73.5, std 20.42, range [32.31, 92.31]

Sequence (104 aa):
MAGKLMHAVQYNSYGGGPAGLKSGGGLAEFCVAKGSLTVPRPPELSAVEAAGIPSGALTAHVALTQYAGVKLDGTGPQKTILVTAASGGVGTLLFNWPNSETPM

Radius of gyration: 16.8 Å; chains: 1; bounding box: 37×33×45 Å

Foldseek 3Di:
DDDPDDPQPADPDDDFDDDCPPTDDPPDPHDHGDPVNDDDDDPVDDPVRVVLCPVLLVVLVCCQCVVVVHDLVPPDDDDDDDQDPLVDSNNVNNVCSSPPPDDD